Protein AF-A0A1R1SRK1-F1 (afdb_monomer_lite)

Organism: NCBI:txid1331668

Foldseek 3Di:
DVVVVVVVVVVVVVVVVVVVVVVVVVVVVVVLCVLPVPDDDDPLLVLCLVPRLLSSLVCLQVVCVVVVQWDCDPVQKIAGPNLDQPDQSSVQLSVLCHDVRMDGNPSSSVSRSVGPVSVVSQVVCVVSVNDDDPVVVD

Structure (mmCIF, N/CA/C/O backbone):
data_AF-A0A1R1SRK1-F1
#
_entry.id   AF-A0A1R1SRK1-F1
#
loop_
_atom_site.group_PDB
_atom_site.id
_atom_site.type_symbol
_atom_site.label_atom_id
_atom_site.label_alt_id
_atom_site.label_comp_id
_atom_site.label_asym_id
_atom_site.label_entity_id
_atom_site.label_seq_id
_atom_site.pdbx_PDB_ins_code
_atom_site.Cartn_x
_atom_site.Cartn_y
_atom_site.Cartn_z
_atom_site.occupancy
_atom_site.B_iso_or_equiv
_atom_site.auth_seq_id
_atom_site.auth_comp_id
_atom_site.auth_asym_id
_atom_site.auth_atom_id
_atom_site.pdbx_PDB_model_num
ATOM 1 N N . MET A 1 1 ? 32.623 23.683 -51.426 1.00 63.94 1 MET A N 1
ATOM 2 C CA . MET A 1 1 ? 32.489 22.233 -51.696 1.00 63.94 1 MET A CA 1
ATOM 3 C C . MET A 1 1 ? 32.749 21.390 -50.448 1.00 63.94 1 MET A C 1
ATOM 5 O O . MET A 1 1 ? 31.848 20.666 -50.063 1.00 63.94 1 MET A O 1
ATOM 9 N N . LEU A 1 2 ? 33.876 21.562 -49.739 1.00 74.06 2 LEU A N 1
ATOM 10 C CA . LEU A 1 2 ? 34.176 20.840 -48.482 1.00 74.06 2 LEU A CA 1
ATOM 11 C C . LEU A 1 2 ? 33.128 21.021 -47.360 1.00 74.06 2 LEU A C 1
ATOM 13 O O . LEU A 1 2 ? 32.828 20.075 -46.637 1.00 74.06 2 LEU A O 1
ATOM 17 N N . TRP A 1 3 ? 32.528 22.207 -47.242 1.00 77.56 3 TRP A N 1
ATOM 18 C CA . TRP A 1 3 ? 31.537 22.524 -46.202 1.00 77.56 3 TRP A CA 1
ATOM 19 C C . TRP A 1 3 ? 30.240 21.702 -46.306 1.00 77.56 3 TRP A C 1
ATOM 21 O O . TRP A 1 3 ? 29.701 21.264 -45.296 1.00 77.56 3 TRP A O 1
ATOM 31 N N . LEU A 1 4 ? 29.781 21.428 -47.532 1.00 82.19 4 LEU A N 1
ATOM 32 C CA . LEU A 1 4 ? 28.608 20.582 -47.791 1.00 82.19 4 LEU A CA 1
ATOM 33 C C . LEU A 1 4 ? 28.872 19.126 -47.388 1.00 82.19 4 LEU A C 1
ATOM 35 O O . LEU A 1 4 ? 28.007 18.488 -46.796 1.00 82.19 4 LEU A O 1
ATOM 39 N N . SER A 1 5 ? 30.082 18.619 -47.643 1.00 81.19 5 SER A N 1
ATOM 40 C CA . SER A 1 5 ? 30.502 17.287 -47.190 1.00 81.19 5 SER A CA 1
ATOM 41 C C . SER A 1 5 ? 30.598 17.188 -45.663 1.00 81.19 5 SER A C 1
ATOM 43 O O . SER A 1 5 ? 30.129 16.201 -45.104 1.00 81.19 5 SER A O 1
ATOM 45 N N . PHE A 1 6 ? 31.108 18.213 -44.967 1.00 81.19 6 PHE A N 1
ATOM 46 C CA . PHE A 1 6 ? 31.100 18.239 -43.496 1.00 81.19 6 PHE A CA 1
ATOM 47 C C . PHE A 1 6 ? 29.674 18.266 -42.923 1.00 81.19 6 PHE A C 1
ATOM 49 O O . PHE A 1 6 ? 29.382 17.525 -41.984 1.00 81.19 6 PHE A O 1
ATOM 56 N N . LEU A 1 7 ? 28.772 19.057 -43.517 1.00 86.06 7 LEU A N 1
ATOM 57 C CA . LEU A 1 7 ? 27.362 19.116 -43.118 1.00 86.06 7 LEU A CA 1
ATOM 58 C C . LEU A 1 7 ? 26.661 17.759 -43.300 1.00 86.06 7 LEU A C 1
ATOM 60 O O . LEU A 1 7 ? 25.961 17.300 -42.399 1.00 86.06 7 LEU A O 1
ATOM 64 N N . LEU A 1 8 ? 26.877 17.098 -44.442 1.00 87.94 8 LEU A N 1
ATOM 65 C CA . LEU A 1 8 ? 26.304 15.782 -44.737 1.00 87.94 8 LEU A CA 1
ATOM 66 C C . LEU A 1 8 ? 26.772 14.714 -43.745 1.00 87.94 8 LEU A C 1
ATOM 68 O O . LEU A 1 8 ? 25.950 13.945 -43.252 1.00 87.94 8 LEU A O 1
ATOM 72 N N . VAL A 1 9 ? 28.065 14.693 -43.408 1.00 88.75 9 VAL A N 1
ATOM 73 C CA . VAL A 1 9 ? 28.620 13.742 -42.432 1.00 88.75 9 VAL A CA 1
ATOM 74 C C . VAL A 1 9 ? 28.045 13.984 -41.036 1.00 88.75 9 VAL A C 1
ATOM 76 O O . VAL A 1 9 ? 27.632 13.031 -40.377 1.00 88.75 9 VAL A O 1
ATOM 79 N N . ALA A 1 10 ? 27.951 15.242 -40.597 1.00 87.38 10 ALA A N 1
ATOM 80 C CA . ALA A 1 10 ? 27.360 15.580 -39.302 1.00 87.38 10 ALA A CA 1
ATOM 81 C C . ALA A 1 10 ? 25.870 15.202 -39.231 1.00 87.38 10 ALA A C 1
ATOM 83 O O . ALA A 1 10 ? 25.419 14.635 -38.236 1.00 87.38 10 ALA A O 1
ATOM 84 N N . CYS A 1 11 ? 25.115 15.455 -40.303 1.00 87.50 11 CYS A N 1
ATOM 85 C CA . CYS A 1 11 ? 23.698 15.111 -40.382 1.00 87.50 11 CYS A CA 1
ATOM 86 C C . CYS A 1 11 ? 23.487 13.588 -40.366 1.00 87.50 11 CYS A C 1
ATOM 88 O O . CYS A 1 11 ? 22.677 13.083 -39.590 1.00 87.50 11 CYS A O 1
ATOM 90 N N . ALA A 1 12 ? 24.279 12.840 -41.140 1.00 89.69 12 ALA A N 1
ATOM 91 C CA . ALA A 1 12 ? 24.246 11.380 -41.137 1.00 89.69 12 ALA A CA 1
ATOM 92 C C . ALA A 1 12 ? 24.613 10.798 -39.763 1.00 89.69 12 ALA A C 1
ATOM 94 O O . ALA A 1 12 ? 23.948 9.877 -39.290 1.00 89.69 12 ALA A O 1
ATOM 95 N N . ALA A 1 13 ? 25.624 11.357 -39.089 1.00 90.06 13 ALA A N 1
ATOM 96 C CA . ALA A 1 13 ? 26.006 10.940 -37.743 1.00 90.06 13 ALA A CA 1
ATOM 97 C C . ALA A 1 13 ? 24.890 11.213 -36.721 1.00 90.06 13 ALA A C 1
ATOM 99 O O . ALA A 1 13 ? 24.585 10.344 -35.902 1.00 90.06 13 ALA A O 1
ATOM 100 N N . ALA A 1 14 ? 24.237 12.377 -36.791 1.00 90.56 14 ALA A N 1
ATOM 101 C CA . ALA A 1 14 ? 23.109 12.716 -35.927 1.00 90.56 14 ALA A CA 1
ATOM 102 C C . ALA A 1 14 ? 21.917 11.768 -36.142 1.00 90.56 14 ALA A C 1
ATOM 104 O O . ALA A 1 14 ? 21.388 11.218 -35.176 1.00 90.56 14 ALA A O 1
ATOM 105 N N . VAL A 1 15 ? 21.542 11.508 -37.400 1.00 92.12 15 VAL A N 1
ATOM 106 C CA . VAL A 1 15 ? 20.463 10.569 -37.748 1.00 92.12 15 VAL A CA 1
ATOM 107 C C . VAL A 1 15 ? 20.802 9.151 -37.292 1.00 92.12 15 VAL A C 1
ATOM 109 O O . VAL A 1 15 ? 19.965 8.499 -36.676 1.00 92.12 15 VAL A O 1
ATOM 112 N N . ALA A 1 16 ? 22.033 8.682 -37.515 1.00 91.12 16 ALA A N 1
ATOM 113 C CA . ALA A 1 16 ? 22.473 7.361 -37.071 1.00 91.12 16 ALA A CA 1
ATOM 114 C C . ALA A 1 16 ? 22.462 7.230 -35.540 1.00 91.12 16 ALA A C 1
ATOM 116 O O . ALA A 1 16 ? 22.090 6.183 -35.009 1.00 91.12 16 ALA A O 1
ATOM 117 N N . SER A 1 17 ? 22.838 8.292 -34.826 1.00 89.12 17 SER A N 1
ATOM 118 C CA . SER A 1 17 ? 22.828 8.325 -33.359 1.00 89.12 17 SER A CA 1
ATOM 119 C C . SER A 1 17 ? 21.399 8.299 -32.822 1.00 89.12 17 SER A C 1
ATOM 121 O O . SER A 1 17 ? 21.090 7.497 -31.944 1.00 89.12 17 SER A O 1
ATOM 123 N N . CYS A 1 18 ? 20.508 9.104 -33.407 1.00 90.94 18 CYS A N 1
ATOM 124 C CA . CYS A 1 18 ? 19.087 9.119 -33.072 1.00 90.94 18 CYS A CA 1
ATOM 125 C C . CYS A 1 18 ? 18.432 7.760 -33.360 1.00 90.94 18 CYS A C 1
ATOM 127 O O . CYS A 1 18 ? 17.777 7.194 -32.491 1.00 90.94 18 CYS A O 1
ATOM 129 N N . ALA A 1 19 ? 18.697 7.165 -34.527 1.00 90.56 19 ALA A N 1
ATOM 130 C CA . ALA A 1 19 ? 18.187 5.844 -34.883 1.00 90.56 19 ALA A CA 1
ATOM 131 C C . ALA A 1 19 ? 18.685 4.750 -33.926 1.00 90.56 19 ALA A C 1
ATOM 133 O O . ALA A 1 19 ? 17.903 3.892 -33.523 1.00 90.56 19 ALA A O 1
ATOM 134 N N . ARG A 1 20 ? 19.960 4.795 -33.514 1.00 91.12 20 ARG A N 1
ATOM 135 C CA . ARG A 1 20 ? 20.512 3.873 -32.508 1.00 91.12 20 ARG A CA 1
ATOM 136 C C . ARG A 1 20 ? 19.858 4.048 -31.142 1.00 91.12 20 ARG A C 1
ATOM 138 O O . ARG A 1 20 ? 19.523 3.047 -30.518 1.00 91.12 20 ARG A O 1
ATOM 145 N N . LEU A 1 21 ? 19.638 5.287 -30.707 1.00 89.94 21 LEU A N 1
ATOM 146 C CA . LEU A 1 21 ? 18.924 5.593 -29.464 1.00 89.94 21 LEU A CA 1
ATOM 147 C C . LEU A 1 21 ? 17.481 5.079 -29.512 1.00 89.94 21 LEU A C 1
ATOM 149 O O . LEU A 1 21 ? 17.049 4.393 -28.590 1.00 89.94 21 LEU A O 1
ATOM 153 N N . CYS A 1 22 ? 16.759 5.332 -30.605 1.00 88.75 22 CYS A N 1
ATOM 154 C CA . CYS A 1 22 ? 15.406 4.818 -30.804 1.00 88.75 22 CYS A CA 1
ATOM 155 C C . CYS A 1 22 ? 15.377 3.285 -30.820 1.00 88.75 22 CYS A C 1
ATOM 157 O O . CYS A 1 22 ? 14.520 2.686 -30.179 1.00 88.75 22 CYS A O 1
ATOM 159 N N . ALA A 1 23 ? 16.320 2.638 -31.507 1.00 86.31 23 ALA A N 1
ATOM 160 C CA . ALA A 1 23 ? 16.405 1.182 -31.551 1.00 86.31 23 ALA A CA 1
ATOM 161 C C . ALA A 1 23 ? 16.703 0.582 -30.169 1.00 86.31 23 ALA A C 1
ATOM 163 O O . ALA A 1 23 ? 16.062 -0.394 -29.785 1.00 86.31 23 ALA A O 1
ATOM 164 N N . ALA A 1 24 ? 17.614 1.189 -29.403 1.00 87.31 24 ALA A N 1
ATOM 165 C CA . ALA A 1 24 ? 17.926 0.768 -28.040 1.00 87.31 24 ALA A CA 1
ATOM 166 C C . ALA A 1 24 ? 16.722 0.941 -27.100 1.00 87.31 24 ALA A C 1
ATOM 168 O O . ALA A 1 24 ? 16.380 0.018 -26.365 1.00 87.31 24 ALA A O 1
ATOM 169 N N . ALA A 1 25 ? 16.025 2.080 -27.179 1.00 80.75 25 ALA A N 1
ATOM 170 C CA . ALA A 1 25 ? 14.808 2.329 -26.409 1.00 80.75 25 ALA A CA 1
ATOM 171 C C . ALA A 1 25 ? 13.696 1.322 -26.742 1.00 80.75 25 ALA A C 1
ATOM 173 O O . ALA A 1 25 ? 13.039 0.797 -25.847 1.00 80.75 25 ALA A O 1
ATOM 174 N N . VAL A 1 26 ? 13.505 1.006 -28.026 1.00 81.75 26 VAL A N 1
ATOM 175 C CA . VAL A 1 26 ? 12.495 0.035 -28.466 1.00 81.75 26 VAL A CA 1
ATOM 176 C C . VAL A 1 26 ? 12.872 -1.398 -28.072 1.00 81.75 26 VAL A C 1
ATOM 178 O O . VAL A 1 26 ? 11.989 -2.167 -27.698 1.00 81.75 26 VAL A O 1
ATOM 181 N N . ALA A 1 27 ? 14.151 -1.777 -28.137 1.00 78.88 27 ALA A N 1
ATOM 182 C CA . ALA A 1 27 ? 14.614 -3.091 -27.689 1.00 78.88 27 ALA A CA 1
ATOM 183 C C . ALA A 1 27 ? 14.389 -3.276 -26.180 1.00 78.88 27 ALA A C 1
ATOM 185 O O . ALA A 1 27 ? 13.759 -4.252 -25.780 1.00 78.88 27 ALA A O 1
ATOM 186 N N . ALA A 1 28 ? 14.777 -2.285 -25.371 1.00 73.50 28 ALA A N 1
ATOM 187 C CA . ALA A 1 28 ? 14.523 -2.282 -23.931 1.00 73.50 28 ALA A CA 1
ATOM 188 C C . ALA A 1 28 ? 13.019 -2.358 -23.609 1.00 73.50 28 ALA A C 1
ATOM 190 O O . ALA A 1 28 ? 12.599 -3.118 -22.739 1.00 73.50 28 ALA A O 1
ATOM 191 N N . ALA A 1 29 ? 12.182 -1.629 -24.357 1.00 67.38 29 ALA A N 1
ATOM 192 C CA . ALA A 1 29 ? 10.731 -1.687 -24.195 1.00 67.38 29 ALA A CA 1
ATOM 193 C C . ALA A 1 29 ? 10.140 -3.062 -24.559 1.00 67.38 29 ALA A C 1
ATOM 195 O O . ALA A 1 29 ? 9.162 -3.488 -23.947 1.00 67.38 29 ALA A O 1
ATOM 196 N N . ARG A 1 30 ? 10.713 -3.776 -25.539 1.00 67.06 30 ARG A N 1
ATOM 197 C CA . ARG A 1 30 ? 10.266 -5.128 -25.916 1.00 67.06 30 ARG A CA 1
ATOM 198 C C . ARG A 1 30 ? 10.662 -6.188 -24.897 1.00 67.06 30 ARG A C 1
ATOM 200 O O . ARG A 1 30 ? 9.848 -7.063 -24.616 1.00 67.06 30 ARG A O 1
ATOM 207 N N . GLU A 1 31 ? 11.861 -6.095 -24.331 1.00 63.78 31 GLU A N 1
ATOM 208 C CA . GLU A 1 31 ? 12.286 -6.973 -23.235 1.00 63.78 31 GLU A CA 1
ATOM 209 C C . GLU A 1 31 ? 11.409 -6.770 -21.992 1.00 63.78 31 GLU A C 1
ATOM 211 O O . GLU A 1 31 ? 10.951 -7.747 -21.402 1.00 63.78 31 GLU A O 1
ATOM 216 N N . ALA A 1 32 ? 11.066 -5.520 -21.665 1.00 59.91 32 ALA A N 1
ATOM 217 C CA . ALA A 1 32 ? 10.120 -5.208 -20.593 1.00 59.91 32 ALA A CA 1
ATOM 218 C C . ALA A 1 32 ? 8.688 -5.696 -20.904 1.00 59.91 32 ALA A C 1
ATOM 220 O O . ALA A 1 32 ? 8.017 -6.276 -20.052 1.00 59.91 32 ALA A O 1
ATOM 221 N N . GLY A 1 33 ? 8.215 -5.512 -22.142 1.00 53.56 33 GLY A N 1
ATOM 222 C CA . GLY A 1 33 ? 6.869 -5.914 -22.566 1.00 53.56 33 GLY A CA 1
ATOM 223 C C . GLY A 1 33 ? 6.645 -7.432 -22.623 1.00 53.56 33 GLY A C 1
ATOM 224 O O . GLY A 1 33 ? 5.511 -7.888 -22.462 1.00 53.56 33 GLY A O 1
ATOM 225 N N . GLY A 1 34 ? 7.707 -8.224 -22.806 1.00 52.75 34 GLY A N 1
ATOM 226 C CA . GLY A 1 34 ? 7.640 -9.687 -22.887 1.00 52.75 34 GLY A CA 1
ATOM 227 C C . GLY A 1 34 ? 7.253 -10.385 -21.578 1.00 52.75 34 GLY A C 1
ATOM 228 O O . GLY A 1 34 ? 6.714 -11.487 -21.618 1.00 52.75 34 GLY A O 1
ATOM 229 N N . ALA A 1 35 ? 7.459 -9.745 -20.424 1.00 53.78 35 ALA A N 1
ATOM 230 C CA . ALA A 1 35 ? 7.114 -10.317 -19.120 1.00 53.78 35 ALA A CA 1
ATOM 231 C C . ALA A 1 35 ? 5.643 -10.089 -18.704 1.00 53.78 35 ALA A C 1
ATOM 233 O O . ALA A 1 35 ? 5.163 -10.749 -17.782 1.00 53.78 35 ALA A O 1
ATOM 234 N N . GLY A 1 36 ? 4.921 -9.168 -19.361 1.00 53.50 36 GLY A N 1
ATOM 235 C CA . GLY A 1 36 ? 3.600 -8.696 -18.912 1.00 53.50 36 GLY A CA 1
ATOM 236 C C . GLY A 1 36 ? 2.461 -8.780 -19.932 1.00 53.50 36 GLY A C 1
ATOM 237 O O . GLY A 1 36 ? 1.298 -8.662 -19.544 1.00 53.50 36 GLY A O 1
ATOM 238 N N . ALA A 1 37 ? 2.744 -9.003 -21.219 1.00 53.06 37 ALA A N 1
ATOM 239 C CA . ALA A 1 37 ? 1.724 -9.075 -22.268 1.00 53.06 37 ALA A CA 1
ATOM 240 C C . ALA A 1 37 ? 0.904 -10.382 -22.184 1.00 53.06 37 ALA A C 1
ATOM 242 O O . ALA A 1 37 ? 1.121 -11.322 -22.942 1.00 53.06 37 ALA A O 1
ATOM 243 N N . GLY A 1 38 ? -0.028 -10.451 -21.229 1.00 57.94 38 GLY A N 1
ATOM 244 C CA . GLY A 1 38 ? -0.972 -11.565 -21.066 1.00 57.94 38 GLY A CA 1
ATOM 245 C C . GLY A 1 38 ? -1.333 -11.925 -19.623 1.00 57.94 38 GLY A C 1
ATOM 246 O O . GLY A 1 38 ? -2.204 -12.767 -19.420 1.00 57.94 38 GLY A O 1
ATOM 247 N N . ARG A 1 39 ? -0.699 -11.314 -18.613 1.00 71.31 39 ARG A N 1
ATOM 248 C CA . ARG A 1 39 ? -1.028 -11.575 -17.205 1.00 71.31 39 ARG A CA 1
ATOM 249 C C . ARG A 1 39 ? -2.047 -10.563 -16.691 1.00 71.31 39 ARG A C 1
ATOM 251 O O . ARG A 1 39 ? -1.807 -9.360 -16.742 1.00 71.31 39 ARG A O 1
ATOM 258 N N . GLU A 1 40 ? -3.167 -11.058 -16.169 1.00 83.19 40 GLU A N 1
ATOM 259 C CA . GLU A 1 40 ? -4.118 -10.220 -15.437 1.00 83.19 40 GLU A CA 1
ATOM 260 C C . GLU A 1 40 ? -3.435 -9.610 -14.206 1.00 83.19 40 GLU A C 1
ATOM 262 O O . GLU A 1 40 ? -2.786 -10.315 -13.427 1.00 83.19 40 GLU A O 1
ATOM 267 N N . LEU A 1 41 ? -3.572 -8.292 -14.045 1.00 88.69 41 LEU A N 1
ATOM 268 C CA . LEU A 1 41 ? -3.071 -7.581 -12.874 1.00 88.69 41 LEU A CA 1
ATOM 269 C C . LEU A 1 41 ? -3.894 -7.972 -11.649 1.00 88.69 41 LEU A C 1
ATOM 271 O O . LEU A 1 41 ? -5.126 -7.922 -11.667 1.00 88.69 41 LEU A O 1
ATOM 275 N N . SER A 1 42 ? -3.217 -8.281 -10.550 1.00 92.38 42 SER A N 1
ATOM 276 C CA . SER A 1 42 ? -3.879 -8.371 -9.253 1.00 92.38 42 SER A CA 1
ATOM 277 C C . SER A 1 42 ? -4.443 -7.008 -8.838 1.00 92.38 42 SER A C 1
ATOM 279 O O . SER A 1 42 ? -3.971 -5.948 -9.260 1.00 92.38 42 SER A O 1
ATOM 281 N N . LEU A 1 43 ? -5.437 -7.012 -7.944 1.00 95.38 43 LEU A N 1
ATOM 282 C CA . LEU A 1 43 ? -6.024 -5.769 -7.434 1.00 95.38 43 LEU A CA 1
ATOM 283 C C . LEU A 1 43 ? -4.987 -4.879 -6.732 1.00 95.38 43 LEU A C 1
ATOM 285 O O . LEU A 1 43 ? -5.065 -3.658 -6.847 1.00 95.38 43 LEU A O 1
ATOM 289 N N . TYR A 1 44 ? -4.004 -5.470 -6.045 1.00 96.00 44 TYR A N 1
ATOM 290 C CA . TYR A 1 44 ? -2.924 -4.722 -5.396 1.00 96.00 44 TYR A CA 1
ATOM 291 C C . TYR A 1 44 ? -1.972 -4.082 -6.412 1.00 96.00 44 TYR A C 1
ATOM 293 O O . TYR A 1 44 ? -1.611 -2.918 -6.244 1.00 96.00 44 TYR A O 1
ATOM 301 N N . GLU A 1 45 ? -1.627 -4.781 -7.497 1.00 96.12 45 GLU A N 1
ATOM 302 C CA . GLU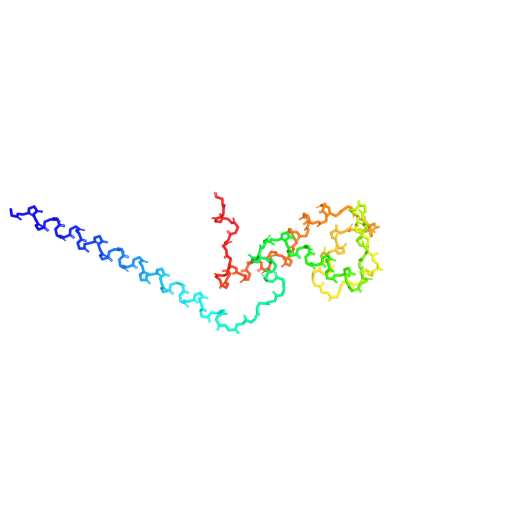 A 1 45 ? -0.840 -4.209 -8.599 1.00 96.12 45 GLU A CA 1
ATOM 303 C C . GLU A 1 45 ? -1.606 -3.077 -9.290 1.00 96.12 45 GLU A C 1
ATOM 305 O O . GLU A 1 45 ? -1.070 -1.985 -9.460 1.00 96.12 45 GLU A O 1
ATOM 310 N N . ALA A 1 46 ? -2.888 -3.280 -9.607 1.00 96.38 46 ALA A N 1
ATOM 311 C CA . ALA A 1 46 ? -3.735 -2.244 -10.194 1.00 96.38 46 ALA A CA 1
ATOM 312 C C . ALA A 1 46 ? -3.898 -1.025 -9.264 1.00 96.38 46 ALA A C 1
ATOM 314 O O . ALA A 1 46 ? -3.870 0.127 -9.711 1.00 96.38 46 ALA A O 1
ATOM 315 N N . ALA A 1 47 ? -4.030 -1.243 -7.953 1.00 97.06 47 ALA A N 1
ATOM 316 C CA . ALA A 1 47 ? -4.051 -0.165 -6.971 1.00 97.06 47 ALA A CA 1
ATOM 317 C C . ALA A 1 47 ? -2.728 0.612 -6.975 1.00 97.06 47 ALA A C 1
ATOM 319 O O . ALA A 1 47 ? -2.749 1.842 -7.047 1.00 97.06 47 ALA A O 1
ATOM 320 N N . PHE A 1 48 ? -1.589 -0.085 -6.974 1.00 96.75 48 PHE A N 1
ATOM 321 C CA . PHE A 1 48 ? -0.279 0.556 -7.026 1.00 96.75 48 PHE A CA 1
ATOM 322 C C . PHE A 1 48 ? -0.087 1.361 -8.315 1.00 96.75 48 PHE A C 1
ATOM 324 O O . PHE A 1 48 ? 0.329 2.513 -8.263 1.00 96.75 48 PHE A O 1
ATOM 331 N N . LEU A 1 49 ? -0.432 0.799 -9.471 1.00 95.69 49 LEU A N 1
ATOM 332 C CA . LEU A 1 49 ? -0.270 1.481 -10.756 1.00 95.69 49 LEU A CA 1
ATOM 333 C C . LEU A 1 49 ? -1.216 2.684 -10.901 1.00 95.69 49 LEU A C 1
ATOM 335 O O . LEU A 1 49 ? -0.845 3.688 -11.501 1.00 95.69 49 LEU A O 1
ATOM 339 N N . SER A 1 50 ? -2.415 2.623 -10.313 1.00 95.69 50 SER A N 1
ATOM 340 C CA . SER A 1 50 ? -3.393 3.721 -10.375 1.00 95.69 50 SER A CA 1
ATOM 341 C C . SER A 1 50 ? -3.168 4.844 -9.359 1.00 95.69 50 SER A C 1
ATOM 343 O O . SER A 1 50 ? -3.657 5.953 -9.566 1.00 95.69 50 SER A O 1
ATOM 345 N N . GLY A 1 51 ? -2.485 4.586 -8.240 1.00 93.69 51 GLY A N 1
ATOM 346 C CA . GLY A 1 51 ? -2.382 5.577 -7.159 1.00 93.69 51 GLY A CA 1
ATOM 347 C C . GLY A 1 51 ? -1.199 5.413 -6.210 1.00 93.69 51 GLY A C 1
ATOM 348 O O . GLY A 1 51 ? -1.160 6.052 -5.156 1.00 93.69 51 GLY A O 1
ATOM 349 N N . GLY A 1 52 ? -0.236 4.569 -6.565 1.00 95.06 52 GLY A N 1
ATOM 350 C CA . GLY A 1 52 ? 0.983 4.333 -5.810 1.00 95.06 52 GLY A CA 1
ATOM 351 C C . GLY A 1 52 ? 0.761 3.606 -4.477 1.00 95.06 52 GLY A C 1
ATOM 352 O O . GLY A 1 52 ? -0.298 3.018 -4.236 1.00 95.06 52 GLY A O 1
ATOM 353 N N . PRO A 1 53 ? 1.752 3.666 -3.569 1.00 95.56 53 PRO A N 1
ATOM 354 C CA . PRO A 1 53 ? 1.766 2.876 -2.337 1.00 95.56 53 PRO A CA 1
ATOM 355 C C . PRO A 1 53 ? 0.587 3.181 -1.401 1.00 95.56 53 PRO A C 1
ATOM 357 O O . PRO A 1 53 ? 0.032 2.277 -0.779 1.00 95.56 53 PRO A O 1
ATOM 360 N N . ARG A 1 54 ? 0.117 4.437 -1.354 1.00 95.75 54 ARG A N 1
ATOM 361 C CA . ARG A 1 54 ? -1.042 4.806 -0.520 1.00 95.75 54 ARG A CA 1
ATOM 362 C C . ARG A 1 54 ? -2.333 4.112 -0.963 1.00 95.75 54 ARG A C 1
ATOM 364 O O . ARG A 1 54 ? -3.123 3.709 -0.114 1.00 95.75 54 ARG A O 1
ATOM 371 N N . ARG A 1 55 ? -2.539 3.937 -2.275 1.00 96.94 55 ARG A N 1
ATOM 372 C CA . ARG A 1 55 ? -3.738 3.278 -2.824 1.00 96.94 55 ARG A CA 1
ATOM 373 C C . ARG A 1 55 ? -3.773 1.787 -2.478 1.00 96.94 55 ARG A C 1
ATOM 375 O O . ARG A 1 55 ? -4.850 1.240 -2.267 1.00 96.94 55 ARG A O 1
ATOM 382 N N . VAL A 1 56 ? -2.606 1.148 -2.386 1.00 97.50 56 VAL A N 1
ATOM 383 C CA . VAL A 1 56 ? -2.466 -0.252 -1.951 1.00 97.50 56 VAL A CA 1
ATOM 384 C C . VAL A 1 56 ? -2.911 -0.408 -0.495 1.00 97.50 56 VAL A C 1
ATOM 386 O O . VAL A 1 56 ? -3.708 -1.294 -0.192 1.00 97.50 56 VAL A O 1
ATOM 389 N N . GLY A 1 57 ? -2.478 0.501 0.388 1.00 96.56 57 GLY A N 1
ATOM 390 C CA . GLY A 1 57 ? -2.934 0.539 1.782 1.00 96.56 57 GLY A CA 1
ATOM 391 C C . GLY A 1 57 ? -4.448 0.745 1.907 1.00 96.56 57 GLY A C 1
ATOM 392 O O . GLY A 1 57 ? -5.107 0.041 2.671 1.00 96.56 57 GLY A O 1
ATOM 393 N N . ASP A 1 58 ? -5.022 1.647 1.105 1.00 97.00 58 ASP A N 1
ATOM 394 C CA . ASP A 1 58 ? -6.474 1.874 1.062 1.00 97.00 58 ASP A CA 1
ATOM 395 C C . ASP A 1 58 ? -7.237 0.622 0.619 1.00 97.00 58 ASP A C 1
ATOM 397 O O . ASP A 1 58 ? -8.251 0.262 1.221 1.00 97.00 58 ASP A O 1
ATOM 401 N N . LEU A 1 59 ? -6.736 -0.073 -0.406 1.00 98.06 59 LEU A N 1
ATOM 402 C CA . LEU A 1 59 ? -7.315 -1.331 -0.861 1.00 98.06 59 LEU A CA 1
ATOM 403 C C . LEU A 1 59 ? -7.265 -2.399 0.240 1.00 98.06 59 LEU A C 1
ATOM 405 O O . LEU A 1 59 ? -8.262 -3.093 0.434 1.00 98.06 59 LEU A O 1
ATOM 409 N N . ALA A 1 60 ? -6.156 -2.519 0.975 1.00 97.38 60 ALA A N 1
ATOM 410 C CA . ALA A 1 60 ? -6.036 -3.471 2.079 1.00 97.38 60 ALA A CA 1
ATOM 411 C C . ALA A 1 60 ? -7.061 -3.182 3.191 1.00 97.38 60 ALA A C 1
ATOM 413 O O . ALA A 1 60 ? -7.801 -4.079 3.599 1.00 97.38 60 ALA A O 1
ATOM 414 N N . LEU A 1 61 ? -7.181 -1.915 3.609 1.00 97.75 61 LEU A N 1
ATOM 415 C CA . LEU A 1 61 ? -8.158 -1.481 4.614 1.00 97.75 61 LEU A CA 1
ATOM 416 C C . LEU A 1 61 ? -9.598 -1.778 4.179 1.00 97.75 61 LEU A C 1
ATOM 418 O O . LEU A 1 61 ? -10.372 -2.359 4.941 1.00 97.75 61 LEU A O 1
ATOM 422 N N . VAL A 1 62 ? -9.962 -1.416 2.945 1.00 97.88 62 VAL A N 1
ATOM 423 C CA . VAL A 1 62 ? -11.312 -1.649 2.407 1.00 97.88 62 VAL A CA 1
ATOM 424 C C . VAL A 1 62 ? -11.592 -3.142 2.249 1.00 97.88 62 VAL A C 1
ATOM 426 O O . VAL A 1 62 ? -12.694 -3.591 2.561 1.00 97.88 62 VAL A O 1
ATOM 429 N N . THR A 1 63 ? -10.614 -3.928 1.802 1.00 97.50 63 THR A N 1
ATOM 430 C CA . THR A 1 63 ? -10.764 -5.379 1.631 1.00 97.50 63 THR A CA 1
ATOM 431 C C . THR A 1 63 ? -11.033 -6.059 2.971 1.00 97.50 63 THR A C 1
ATOM 433 O O . THR A 1 63 ? -12.031 -6.771 3.097 1.00 97.50 63 THR A O 1
ATOM 436 N N . MET A 1 64 ? -10.237 -5.767 4.003 1.00 97.88 64 MET A N 1
ATOM 437 C CA . MET A 1 64 ? -10.470 -6.311 5.345 1.00 97.88 64 MET A CA 1
ATOM 438 C C . MET A 1 64 ? -11.787 -5.820 5.961 1.00 97.88 64 MET A C 1
ATOM 440 O O . MET A 1 64 ? -12.494 -6.595 6.609 1.00 97.88 64 MET A O 1
ATOM 444 N N . ALA A 1 65 ? -12.164 -4.556 5.742 1.00 97.88 65 ALA A N 1
ATOM 445 C CA . ALA A 1 65 ? -13.444 -4.026 6.213 1.00 97.88 65 ALA A CA 1
ATOM 446 C C . ALA A 1 65 ? -14.636 -4.741 5.555 1.00 97.88 65 ALA A C 1
ATOM 448 O O . ALA A 1 65 ? -15.586 -5.128 6.236 1.00 97.88 65 ALA A O 1
ATOM 449 N N . ARG A 1 66 ? -14.568 -5.007 4.242 1.00 97.62 66 ARG A N 1
ATOM 450 C CA . ARG A 1 66 ? -15.590 -5.782 3.516 1.00 97.62 66 ARG A CA 1
ATOM 451 C C . ARG A 1 66 ? -15.699 -7.222 4.008 1.00 97.62 66 ARG A C 1
ATOM 453 O O . ARG A 1 66 ? -16.792 -7.780 4.008 1.00 97.62 66 ARG A O 1
ATOM 460 N N . GLN A 1 67 ? -14.592 -7.801 4.460 1.00 97.12 67 GLN A N 1
ATOM 461 C CA . GLN A 1 67 ? -14.560 -9.120 5.091 1.00 97.12 67 GLN A CA 1
ATOM 462 C C . GLN A 1 67 ? -14.999 -9.099 6.568 1.00 97.12 67 GLN A C 1
ATOM 464 O O . GLN A 1 67 ? -14.958 -10.136 7.222 1.00 97.12 67 GLN A O 1
ATOM 469 N N . ARG A 1 68 ? -15.443 -7.945 7.094 1.00 97.25 68 ARG A N 1
ATOM 470 C CA . ARG A 1 68 ? -15.862 -7.731 8.495 1.00 97.25 68 ARG A CA 1
ATOM 471 C C . ARG A 1 68 ? -14.751 -7.950 9.523 1.00 97.25 68 ARG A C 1
ATOM 473 O O . ARG A 1 68 ? -15.020 -8.284 10.671 1.00 97.25 68 ARG A O 1
ATOM 480 N N . ARG A 1 69 ? -13.503 -7.738 9.111 1.00 97.62 69 ARG A N 1
ATOM 481 C CA . ARG A 1 69 ? -12.311 -7.932 9.950 1.00 97.62 69 ARG A CA 1
ATOM 482 C C . ARG A 1 69 ? -11.754 -6.630 10.504 1.00 97.62 69 ARG A C 1
ATOM 484 O O . ARG A 1 69 ? -11.038 -6.632 11.500 1.00 97.62 69 ARG A O 1
ATOM 491 N N . LEU A 1 70 ? -12.143 -5.519 9.887 1.00 97.88 70 LEU A N 1
ATOM 492 C CA . LEU A 1 70 ? -11.959 -4.172 10.402 1.00 97.88 70 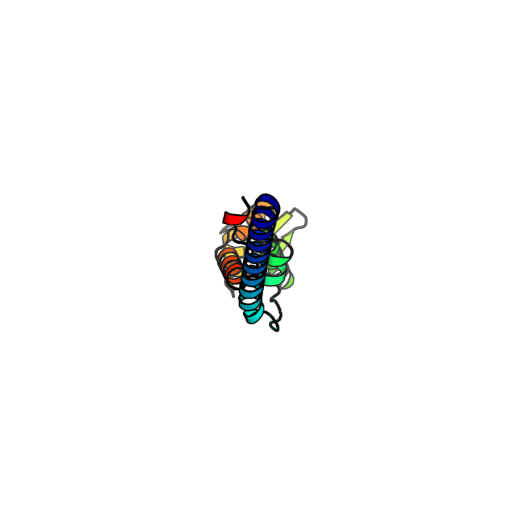LEU A CA 1
ATOM 493 C C . LEU A 1 70 ? -13.303 -3.456 10.458 1.00 97.88 70 LEU A C 1
ATOM 495 O O . LEU A 1 70 ? -14.168 -3.658 9.603 1.00 97.88 70 LEU A O 1
ATOM 499 N N . LEU A 1 71 ? -13.429 -2.551 11.418 1.00 97.94 71 LEU A N 1
ATOM 500 C CA . LEU A 1 71 ? -14.460 -1.530 11.438 1.00 97.94 71 LEU A CA 1
ATOM 501 C C . LEU A 1 71 ? -13.826 -0.202 11.026 1.00 97.94 71 LEU A C 1
ATOM 503 O O . LEU A 1 71 ? -12.938 0.304 11.710 1.00 97.94 71 LEU A O 1
ATOM 507 N N . LEU A 1 72 ? -14.297 0.366 9.917 1.00 97.56 72 LEU A N 1
ATOM 508 C CA . LEU A 1 72 ? -13.970 1.733 9.515 1.00 97.56 72 LEU A CA 1
ATOM 509 C C . LEU A 1 72 ? -15.071 2.652 10.041 1.00 97.56 72 LEU A C 1
ATOM 511 O O . LEU A 1 72 ? -16.186 2.668 9.521 1.00 97.56 72 LEU A O 1
ATOM 515 N N . ALA A 1 73 ? -14.772 3.381 11.109 1.00 96.75 73 ALA A N 1
ATOM 516 C CA . ALA A 1 73 ? -15.711 4.305 11.715 1.00 96.75 73 ALA A CA 1
ATOM 517 C C . ALA A 1 73 ? -15.847 5.575 10.863 1.00 96.75 73 ALA A C 1
ATOM 519 O O . ALA A 1 73 ? -14.863 6.117 10.356 1.00 96.75 73 ALA A O 1
ATOM 520 N N . HIS A 1 74 ? -17.066 6.111 10.787 1.00 95.19 74 HIS A N 1
ATOM 521 C CA . HIS A 1 74 ? -17.362 7.390 10.127 1.00 95.19 74 HIS A CA 1
ATOM 522 C C . HIS A 1 74 ? -16.596 8.582 10.735 1.00 95.19 74 HIS A C 1
ATOM 524 O O . HIS A 1 74 ? -16.466 9.624 10.103 1.00 95.19 74 HIS A O 1
ATOM 530 N N . THR A 1 75 ? -16.055 8.420 11.946 1.00 95.88 75 THR A N 1
ATOM 531 C CA . THR A 1 75 ? -15.195 9.388 12.639 1.00 95.88 75 THR A CA 1
ATOM 532 C C . THR A 1 75 ? -13.741 9.382 12.152 1.00 95.88 75 THR A C 1
ATOM 534 O O . THR A 1 75 ? -12.915 10.115 12.692 1.00 95.88 75 THR A O 1
ATOM 537 N N . GLY A 1 76 ? -13.391 8.554 11.161 1.00 96.50 76 GLY A N 1
ATOM 538 C CA . GLY A 1 76 ? -12.027 8.456 10.633 1.00 96.50 76 GLY A CA 1
ATOM 539 C C . GLY A 1 76 ? -11.102 7.561 11.460 1.00 96.50 76 GLY A C 1
ATOM 540 O O . GLY A 1 76 ? -9.881 7.705 11.387 1.00 96.50 76 GLY A O 1
ATOM 541 N N . TRP A 1 77 ? -11.671 6.639 12.236 1.00 98.25 77 TRP A N 1
ATOM 542 C CA . TRP A 1 77 ? -10.940 5.625 12.994 1.00 98.25 77 TRP A CA 1
ATOM 543 C C . TRP A 1 77 ? -11.061 4.255 12.337 1.00 98.25 77 TRP A C 1
ATOM 545 O O . TRP A 1 77 ? -12.072 3.938 11.712 1.00 98.25 77 TRP A O 1
ATOM 555 N N . VAL A 1 78 ? -10.034 3.435 12.514 1.00 98.44 78 VAL A N 1
ATOM 556 C CA . VAL A 1 78 ? -10.060 2.013 12.184 1.00 98.44 78 VAL A CA 1
ATOM 557 C C . VAL A 1 78 ? -9.900 1.201 13.463 1.00 98.44 78 VAL A C 1
ATOM 559 O O . VAL A 1 78 ? -9.050 1.521 14.295 1.00 98.44 78 VAL A O 1
ATOM 562 N N . THR A 1 79 ? -10.709 0.153 13.599 1.00 98.44 79 THR A N 1
ATOM 563 C CA . THR A 1 79 ? -10.655 -0.804 14.707 1.00 98.44 79 THR A CA 1
ATOM 564 C C . THR A 1 79 ? -10.520 -2.219 14.157 1.00 98.44 79 THR A C 1
ATOM 566 O O . THR A 1 79 ? -11.241 -2.599 13.233 1.00 98.44 79 THR A O 1
ATOM 569 N N . VAL A 1 80 ? -9.607 -3.002 14.722 1.00 98.31 80 VAL A N 1
ATOM 570 C CA . VAL A 1 80 ? -9.440 -4.426 14.428 1.00 98.31 80 VAL A CA 1
ATOM 571 C C . VAL A 1 80 ? -10.573 -5.202 15.088 1.00 98.31 80 VAL A C 1
ATOM 573 O O . VAL A 1 80 ? -10.757 -5.124 16.299 1.00 98.31 80 VAL A O 1
ATOM 576 N N . VAL A 1 81 ? -11.339 -5.935 14.280 1.00 98.00 81 VAL A N 1
ATOM 577 C CA . VAL A 1 81 ? -12.416 -6.825 14.744 1.00 98.00 81 VAL A CA 1
ATOM 578 C C . VAL A 1 81 ? -11.900 -8.258 14.862 1.00 98.00 81 VAL A C 1
ATOM 580 O O . VAL A 1 81 ? -12.214 -8.946 15.826 1.00 98.00 81 VAL A O 1
ATOM 583 N N . ASP A 1 82 ? -11.082 -8.689 13.900 1.00 97.00 82 ASP A N 1
ATOM 584 C CA . ASP A 1 82 ? -10.451 -10.010 13.865 1.00 97.00 82 ASP A CA 1
ATOM 585 C C . ASP A 1 82 ? -8.921 -9.844 13.734 1.00 97.00 82 ASP A C 1
ATOM 587 O O . ASP A 1 82 ? -8.456 -9.445 12.659 1.00 97.00 82 ASP A O 1
ATOM 591 N N . PRO A 1 83 ? -8.138 -10.122 14.797 1.00 94.81 83 PRO A N 1
ATOM 592 C CA . PRO A 1 83 ? -6.697 -9.874 14.833 1.00 94.81 83 PRO A CA 1
ATOM 593 C C . PRO A 1 83 ? -5.842 -10.928 14.108 1.00 94.81 83 PRO A C 1
ATOM 595 O O . PRO A 1 83 ? -4.622 -10.783 14.083 1.00 94.81 83 PRO A O 1
ATOM 598 N N . GLU A 1 84 ? -6.428 -11.976 13.520 1.00 95.56 84 GLU A N 1
ATOM 599 C CA . GLU A 1 84 ? -5.663 -13.072 12.910 1.00 95.56 84 GLU A CA 1
ATOM 600 C C . GLU A 1 84 ? -5.208 -12.749 11.474 1.00 95.56 84 GLU A C 1
ATOM 602 O O . GLU A 1 84 ? -5.939 -12.974 10.513 1.00 95.56 84 GLU A O 1
ATOM 607 N N . GLY A 1 85 ? -4.014 -12.192 11.271 1.00 93.69 85 GLY A N 1
ATOM 608 C CA . GLY A 1 85 ? -3.545 -11.817 9.927 1.00 93.69 85 GLY A CA 1
ATOM 609 C C . GLY A 1 85 ? -3.253 -13.021 9.014 1.00 93.69 85 GLY A C 1
ATOM 610 O O . GLY A 1 85 ? -2.223 -13.674 9.168 1.00 93.69 85 GLY A O 1
ATOM 611 N N . ARG A 1 86 ? -4.113 -13.272 8.017 1.00 94.50 86 ARG A N 1
ATOM 612 C CA . ARG A 1 86 ? -4.077 -14.452 7.127 1.00 94.50 86 ARG A CA 1
ATOM 613 C C . ARG A 1 86 ? -3.047 -14.324 6.015 1.00 94.50 86 ARG A C 1
ATOM 615 O O . ARG A 1 86 ? -2.530 -15.326 5.530 1.00 94.50 86 ARG A O 1
ATOM 622 N N . ASP A 1 87 ? -2.744 -13.097 5.613 1.00 95.00 87 ASP A N 1
ATOM 623 C CA . ASP A 1 87 ? -1.713 -12.792 4.630 1.00 95.00 87 ASP A CA 1
ATOM 624 C C . ASP A 1 87 ? -0.786 -11.661 5.109 1.00 95.00 87 ASP A C 1
ATOM 626 O O . ASP A 1 87 ? -0.886 -11.149 6.227 1.00 95.00 87 ASP A O 1
ATOM 630 N N . GLU A 1 88 ? 0.206 -11.325 4.289 1.00 96.31 88 GLU A N 1
ATOM 631 C CA . GLU A 1 88 ? 1.184 -10.275 4.585 1.00 96.31 88 GLU A CA 1
ATOM 632 C C . GLU A 1 88 ? 0.587 -8.860 4.623 1.00 96.31 88 GLU A C 1
ATOM 634 O O . GLU A 1 88 ? 1.054 -8.018 5.398 1.00 96.31 88 GLU A O 1
ATOM 639 N N . TRP A 1 89 ? -0.468 -8.604 3.847 1.00 96.56 89 TRP A N 1
ATOM 640 C CA . TRP A 1 89 ? -1.161 -7.319 3.805 1.00 96.56 89 TRP A CA 1
ATOM 641 C C . TRP A 1 89 ? -1.941 -7.102 5.090 1.00 96.56 89 TRP A C 1
ATOM 643 O O . TRP A 1 89 ? -1.791 -6.073 5.744 1.00 96.56 89 TRP A O 1
ATOM 653 N N . GLU A 1 90 ? -2.725 -8.094 5.493 1.00 97.25 90 GLU A N 1
ATOM 654 C CA . GLU A 1 90 ? -3.529 -8.044 6.706 1.00 97.25 90 GLU A CA 1
ATOM 655 C C . GLU A 1 90 ? -2.659 -7.944 7.956 1.00 97.25 90 GLU A C 1
ATOM 657 O O . GLU A 1 90 ? -2.934 -7.119 8.828 1.00 97.25 90 GLU A O 1
ATOM 662 N N . ARG A 1 91 ? -1.563 -8.715 8.024 1.00 97.69 91 ARG A N 1
ATOM 663 C CA . ARG A 1 91 ? -0.582 -8.594 9.115 1.00 97.69 91 ARG A CA 1
ATOM 664 C C . ARG A 1 91 ? 0.009 -7.189 9.180 1.00 97.69 91 ARG A C 1
ATOM 666 O O . ARG A 1 91 ? 0.143 -6.643 10.272 1.00 97.69 91 ARG A O 1
ATOM 673 N N . SER A 1 92 ? 0.301 -6.581 8.030 1.00 97.88 92 SER A N 1
ATOM 674 C CA . SER A 1 92 ? 0.791 -5.199 7.966 1.00 97.88 92 SER A CA 1
ATOM 675 C C . SER A 1 92 ? -0.264 -4.190 8.428 1.00 97.88 92 SER A C 1
ATOM 677 O O . SER A 1 92 ? 0.071 -3.244 9.134 1.00 97.88 92 SER A O 1
ATOM 679 N N . VAL A 1 93 ? -1.544 -4.398 8.098 1.00 98.12 93 VAL A N 1
ATOM 680 C CA . VAL A 1 93 ? -2.657 -3.556 8.572 1.00 98.12 93 VAL A CA 1
ATOM 681 C C . VAL A 1 93 ? -2.829 -3.656 10.083 1.00 98.12 93 VAL A C 1
ATOM 683 O O . VAL A 1 93 ? -2.880 -2.628 10.756 1.00 98.12 93 VAL A O 1
ATOM 686 N N . ILE A 1 94 ? -2.862 -4.870 10.632 1.00 98.25 94 ILE A N 1
ATOM 687 C CA . ILE A 1 94 ? -2.977 -5.094 12.078 1.00 98.25 94 ILE A CA 1
ATOM 688 C C . ILE A 1 94 ? -1.780 -4.467 12.807 1.00 98.25 94 ILE A C 1
ATOM 690 O O . ILE A 1 94 ? -1.967 -3.747 13.789 1.00 98.25 94 ILE A O 1
ATOM 694 N N . ALA A 1 95 ? -0.563 -4.653 12.286 1.00 97.69 95 ALA A N 1
ATOM 695 C CA . ALA A 1 95 ? 0.643 -4.039 12.835 1.00 97.69 95 ALA A CA 1
ATOM 696 C C . ALA A 1 95 ? 0.598 -2.500 12.782 1.00 97.69 95 ALA A C 1
ATOM 698 O O . ALA A 1 95 ? 0.949 -1.848 13.764 1.00 97.69 95 ALA A O 1
ATOM 699 N N . ALA A 1 96 ? 0.123 -1.914 11.677 1.00 97.81 96 ALA A N 1
ATOM 700 C CA . ALA A 1 96 ? 0.002 -0.464 11.512 1.00 97.81 96 ALA A CA 1
ATOM 701 C C . ALA A 1 96 ? -1.054 0.163 12.440 1.00 97.81 96 ALA A C 1
ATOM 703 O O . ALA A 1 96 ? -0.896 1.305 12.874 1.00 97.81 96 ALA A O 1
ATOM 704 N N . ILE A 1 97 ? -2.128 -0.565 12.764 1.00 98.06 97 ILE A N 1
ATOM 705 C CA . ILE A 1 97 ? -3.129 -0.132 13.754 1.00 98.06 97 ILE A CA 1
ATOM 706 C C . ILE A 1 97 ? -2.554 -0.221 15.175 1.00 98.06 97 ILE A C 1
ATOM 708 O O . ILE A 1 97 ? -2.831 0.638 16.018 1.00 98.06 97 ILE A O 1
ATOM 712 N N . GLY A 1 98 ? -1.712 -1.223 15.422 1.00 96.56 98 GLY A N 1
ATOM 713 C CA . GLY A 1 98 ? -0.971 -1.389 16.663 1.00 96.56 98 GLY A CA 1
ATOM 714 C C . GLY A 1 98 ? -1.757 -2.103 17.771 1.00 96.56 98 GLY A C 1
ATOM 715 O O . GLY A 1 98 ? -2.929 -2.454 17.616 1.00 96.56 98 GLY A O 1
ATOM 716 N N . PRO A 1 99 ? -1.123 -2.307 18.939 1.00 94.81 99 PRO A N 1
ATOM 717 C CA . PRO A 1 99 ? -1.608 -3.218 19.982 1.00 94.81 99 PRO A CA 1
ATOM 718 C C . PRO A 1 99 ? -2.893 -2.751 20.671 1.00 94.81 99 PRO A C 1
ATOM 720 O O . PRO A 1 99 ? -3.584 -3.548 21.293 1.00 94.81 99 PRO A O 1
ATOM 723 N N . ARG A 1 100 ? -3.242 -1.463 20.551 1.00 95.50 100 ARG A N 1
ATOM 724 C CA . ARG A 1 100 ? -4.510 -0.930 21.070 1.00 95.50 100 ARG A CA 1
ATOM 725 C C . ARG A 1 100 ? -5.723 -1.397 20.262 1.00 95.50 100 ARG A C 1
ATOM 727 O O . ARG A 1 100 ? -6.843 -1.105 20.663 1.00 95.50 100 ARG A O 1
ATOM 734 N N . GLY A 1 101 ? -5.517 -2.033 19.106 1.00 96.31 101 GLY A N 1
ATOM 735 C CA . GLY A 1 101 ? -6.590 -2.511 18.236 1.00 96.31 101 GLY A CA 1
ATOM 736 C C . GLY A 1 101 ? -7.401 -1.398 17.569 1.00 96.31 101 GLY A C 1
ATOM 737 O O . GLY A 1 101 ? -8.302 -1.701 16.799 1.00 96.31 101 GLY A O 1
ATOM 738 N N . GLN A 1 102 ? -7.092 -0.122 17.818 1.00 97.69 102 GLN A N 1
ATOM 739 C CA . GLN A 1 102 ? -7.738 1.020 17.177 1.00 97.69 102 GLN A CA 1
ATOM 740 C C . GLN A 1 102 ? -6.778 2.195 16.982 1.00 97.69 102 GLN A C 1
ATOM 742 O O . GLN A 1 102 ? -5.960 2.509 17.854 1.00 97.69 102 GLN A O 1
ATOM 747 N N . SER A 1 103 ? -6.920 2.890 15.856 1.00 98.25 103 SER A N 1
ATOM 748 C CA . SER A 1 103 ? -6.076 4.031 15.495 1.00 98.25 103 SER A CA 1
ATOM 749 C C . SER A 1 103 ? -6.791 4.956 14.501 1.00 98.25 103 SER A C 1
ATOM 751 O O . SER A 1 103 ? -7.656 4.488 13.754 1.00 98.25 103 SER A O 1
ATOM 753 N N . PRO A 1 104 ? -6.470 6.262 14.450 1.00 98.12 104 PRO A N 1
ATOM 754 C CA . PRO A 1 104 ? -6.916 7.122 13.360 1.00 98.12 104 PRO A CA 1
ATOM 755 C C . PRO A 1 104 ? -6.419 6.593 12.006 1.00 98.12 104 PRO A C 1
ATOM 757 O O . PRO A 1 104 ? -5.288 6.130 11.881 1.00 98.12 104 PRO A O 1
ATOM 760 N N . VAL A 1 105 ? -7.240 6.699 10.963 1.00 97.62 105 VAL A N 1
ATOM 761 C CA . VAL A 1 105 ? -6.903 6.206 9.616 1.00 97.62 105 VAL A CA 1
ATOM 762 C C . VAL A 1 105 ? -5.674 6.901 8.996 1.00 97.62 105 VAL A C 1
ATOM 764 O O . VAL A 1 105 ? -4.862 6.200 8.395 1.00 97.62 105 VAL A O 1
ATOM 767 N N . PRO A 1 106 ? -5.462 8.232 9.112 1.00 97.06 106 PRO A N 1
ATOM 768 C CA . PRO A 1 106 ? -4.326 8.895 8.463 1.00 97.06 106 PRO A CA 1
ATOM 769 C C . PRO A 1 106 ? -2.929 8.327 8.799 1.00 97.06 106 PRO A C 1
ATOM 771 O O . PRO A 1 106 ? -2.200 8.019 7.853 1.00 97.06 106 PRO A O 1
ATOM 774 N N . PRO A 1 107 ? -2.533 8.131 10.076 1.00 97.06 107 PRO A N 1
ATOM 775 C CA . PRO A 1 107 ? -1.240 7.524 10.400 1.00 97.06 107 PRO A CA 1
ATOM 776 C C . PRO A 1 107 ? -1.150 6.058 9.961 1.00 97.06 107 PRO A C 1
ATOM 778 O O . PRO A 1 107 ? -0.096 5.636 9.496 1.00 97.06 107 PRO A O 1
ATOM 781 N N . VAL A 1 108 ? -2.253 5.302 10.021 1.00 97.62 108 VAL A N 1
ATOM 782 C CA . VAL A 1 108 ? -2.296 3.914 9.527 1.00 97.62 108 VAL A CA 1
ATOM 783 C C . VAL A 1 108 ? -2.023 3.866 8.022 1.00 97.62 108 VAL A C 1
ATOM 785 O O . VAL A 1 108 ? -1.219 3.059 7.570 1.00 97.62 108 VAL A O 1
ATOM 788 N N . ARG A 1 109 ? -2.628 4.764 7.234 1.00 96.06 109 ARG A N 1
ATOM 789 C CA . ARG A 1 109 ? -2.379 4.859 5.784 1.00 96.06 109 ARG A C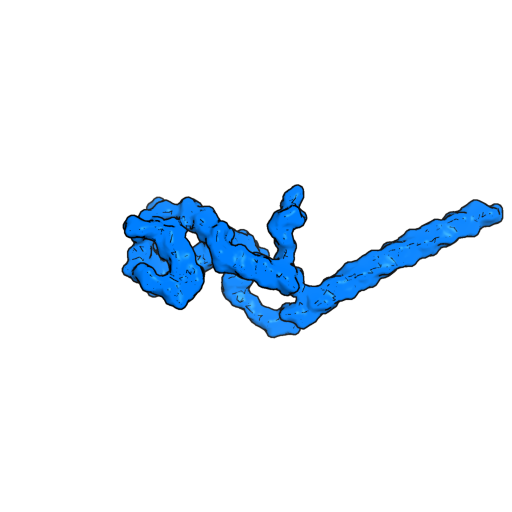A 1
ATOM 790 C C . ARG A 1 109 ? -0.930 5.204 5.458 1.00 96.06 109 ARG A C 1
ATOM 792 O O . ARG A 1 109 ? -0.393 4.665 4.495 1.00 96.06 109 ARG A O 1
ATOM 799 N N . ALA A 1 110 ? -0.322 6.108 6.226 1.00 96.62 110 ALA A N 1
ATOM 800 C CA . ALA A 1 110 ? 1.086 6.457 6.059 1.00 96.62 110 ALA A CA 1
ATOM 801 C C . ALA A 1 110 ? 1.983 5.246 6.352 1.00 96.62 110 ALA A C 1
ATOM 803 O O . ALA A 1 110 ? 2.759 4.849 5.492 1.00 96.62 110 ALA A O 1
ATOM 804 N N . ALA A 1 111 ? 1.782 4.589 7.498 1.00 97.44 111 ALA A N 1
ATOM 805 C CA . ALA A 1 111 ? 2.533 3.393 7.870 1.00 97.44 111 ALA A CA 1
ATOM 806 C C . ALA A 1 111 ? 2.371 2.251 6.853 1.00 97.44 111 ALA A C 1
ATOM 808 O O . ALA A 1 111 ? 3.335 1.556 6.546 1.00 97.44 111 ALA A O 1
ATOM 809 N N . LEU A 1 112 ? 1.170 2.073 6.293 1.00 97.25 112 LEU A N 1
ATOM 810 C CA . LEU A 1 112 ? 0.923 1.056 5.272 1.00 97.25 112 LEU A CA 1
ATOM 811 C C . LEU A 1 112 ? 1.621 1.350 3.953 1.00 97.25 112 LEU A C 1
ATOM 813 O O . LEU A 1 112 ? 2.096 0.419 3.316 1.00 97.25 112 LEU A O 1
ATOM 817 N N . ALA A 1 113 ? 1.697 2.615 3.539 1.00 95.62 113 ALA A N 1
ATOM 818 C CA . ALA A 1 113 ? 2.413 2.992 2.324 1.00 95.62 113 ALA A CA 1
ATOM 819 C C . ALA A 1 113 ? 3.904 2.615 2.394 1.00 95.62 113 ALA A C 1
ATOM 821 O O . ALA A 1 113 ? 4.492 2.273 1.370 1.00 95.62 113 ALA A O 1
ATOM 822 N N . ASP A 1 114 ? 4.460 2.607 3.606 1.00 95.50 114 ASP A N 1
ATOM 823 C CA . ASP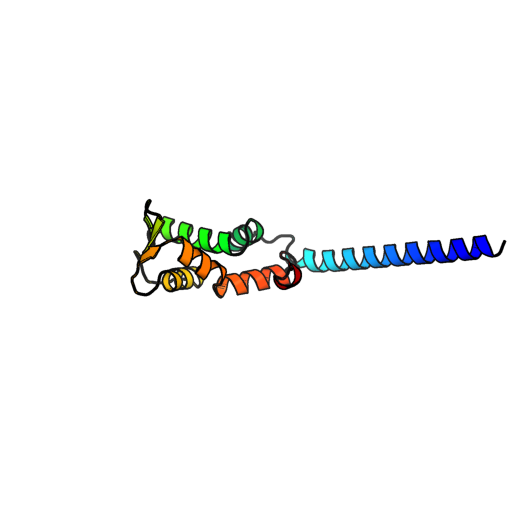 A 1 114 ? 5.836 2.219 3.908 1.00 95.50 114 ASP A CA 1
ATOM 824 C C . ASP A 1 114 ? 5.941 0.775 4.435 1.00 95.50 114 ASP A C 1
ATOM 826 O O . ASP A 1 114 ? 6.943 0.403 5.047 1.00 95.50 114 ASP A O 1
ATOM 830 N N . ALA A 1 115 ? 4.925 -0.069 4.241 1.00 96.62 115 ALA A N 1
ATOM 831 C CA . ALA A 1 115 ? 4.981 -1.460 4.679 1.00 96.62 115 ALA A CA 1
ATOM 832 C C . ALA A 1 115 ? 5.847 -2.318 3.742 1.00 96.62 115 ALA A C 1
ATOM 834 O O . ALA A 1 115 ? 5.917 -2.086 2.533 1.00 96.62 115 ALA A O 1
ATOM 835 N N . GLU A 1 116 ? 6.468 -3.362 4.296 1.00 96.75 116 GLU A N 1
ATOM 836 C CA . GLU A 1 116 ? 7.338 -4.269 3.537 1.00 96.75 116 GLU A CA 1
ATOM 837 C C . GLU A 1 116 ? 6.644 -4.913 2.322 1.00 96.75 116 GLU A C 1
ATOM 839 O O . GLU A 1 116 ? 7.220 -4.869 1.236 1.00 96.75 116 GLU A O 1
ATOM 844 N N . PRO A 1 117 ? 5.388 -5.400 2.413 1.00 96.44 117 PRO A N 1
ATOM 845 C CA . PRO A 1 117 ? 4.695 -5.939 1.242 1.00 96.44 117 PRO A CA 1
ATOM 846 C C . PRO A 1 117 ? 4.472 -4.902 0.132 1.00 96.44 117 PRO A C 1
ATOM 848 O O . PRO A 1 117 ? 4.526 -5.247 -1.048 1.00 96.44 117 PRO A O 1
ATOM 851 N N . VAL A 1 118 ? 4.271 -3.622 0.482 1.00 96.75 118 VAL A N 1
ATOM 852 C CA . VAL A 1 118 ? 4.134 -2.533 -0.503 1.00 96.75 118 VAL A CA 1
ATOM 853 C C . VAL A 1 118 ? 5.462 -2.271 -1.209 1.00 96.75 118 VAL A C 1
ATOM 855 O O . VAL A 1 118 ? 5.468 -2.101 -2.428 1.00 96.75 118 VAL A O 1
ATOM 858 N N . ARG A 1 119 ? 6.582 -2.271 -0.475 1.00 95.50 119 ARG A N 1
ATOM 859 C CA . ARG A 1 119 ? 7.922 -2.1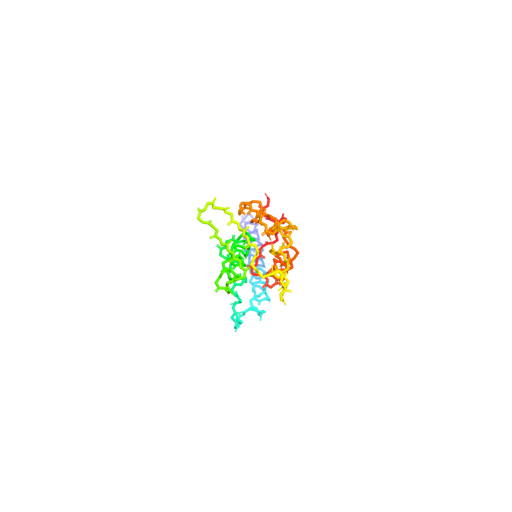51 -1.071 1.00 95.50 119 ARG A CA 1
ATOM 860 C C . ARG A 1 119 ? 8.229 -3.320 -1.996 1.00 95.50 119 ARG A C 1
ATOM 862 O O . ARG A 1 119 ? 8.536 -3.096 -3.159 1.00 95.50 119 ARG A O 1
ATOM 869 N N . ALA A 1 120 ? 8.023 -4.549 -1.529 1.00 95.88 120 ALA A N 1
ATOM 870 C CA . ALA A 1 120 ? 8.236 -5.744 -2.338 1.00 95.88 120 ALA A CA 1
ATOM 871 C C . ALA A 1 120 ? 7.354 -5.754 -3.601 1.00 95.88 120 ALA A C 1
ATOM 873 O O . ALA A 1 120 ? 7.796 -6.169 -4.672 1.00 95.88 120 ALA A O 1
ATOM 874 N N . LEU A 1 121 ? 6.108 -5.275 -3.506 1.00 95.75 121 LEU A N 1
ATOM 875 C CA . LEU A 1 121 ? 5.238 -5.080 -4.665 1.00 95.75 121 LEU A CA 1
ATOM 876 C C . LEU A 1 121 ? 5.804 -4.034 -5.634 1.00 95.75 121 LEU A C 1
ATOM 878 O O . LEU A 1 121 ? 5.824 -4.282 -6.839 1.00 95.75 121 LEU A O 1
ATOM 882 N N . ALA A 1 122 ? 6.267 -2.891 -5.126 1.00 95.06 122 ALA A N 1
ATOM 883 C CA . ALA A 1 122 ? 6.884 -1.851 -5.941 1.00 95.06 122 ALA A CA 1
ATOM 884 C C . ALA A 1 122 ? 8.117 -2.384 -6.682 1.00 95.06 122 ALA A C 1
ATOM 886 O O . ALA A 1 122 ? 8.227 -2.186 -7.889 1.00 95.06 122 ALA A O 1
ATOM 887 N N . ASP A 1 123 ? 8.988 -3.119 -5.992 1.00 95.00 123 ASP A N 1
ATOM 888 C CA . ASP A 1 123 ? 10.203 -3.697 -6.568 1.00 95.00 123 ASP A CA 1
ATOM 889 C C . ASP A 1 123 ? 9.879 -4.714 -7.665 1.00 95.00 123 ASP A C 1
ATOM 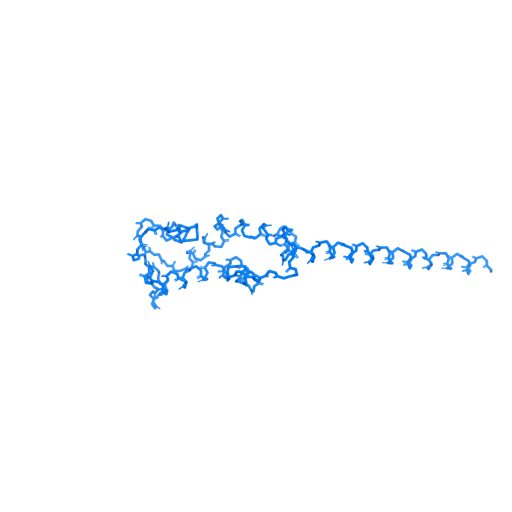891 O O . ASP A 1 123 ? 10.484 -4.683 -8.737 1.00 95.00 123 ASP A O 1
ATOM 895 N N . ARG A 1 124 ? 8.863 -5.566 -7.458 1.00 93.62 124 ARG A N 1
ATOM 896 C CA . ARG A 1 124 ? 8.376 -6.481 -8.504 1.00 93.62 124 ARG A CA 1
ATOM 897 C C . ARG A 1 124 ? 7.829 -5.734 -9.717 1.00 93.62 124 ARG A C 1
ATOM 899 O O . ARG A 1 124 ? 8.118 -6.126 -10.844 1.00 93.62 124 ARG A O 1
ATOM 906 N N . LEU A 1 125 ? 7.062 -4.663 -9.510 1.00 93.69 125 LEU A N 1
ATOM 907 C CA . LEU A 1 125 ? 6.518 -3.858 -10.608 1.00 93.69 125 LEU A CA 1
ATOM 908 C C . LEU A 1 125 ? 7.620 -3.114 -11.370 1.00 93.69 125 LEU A C 1
ATOM 910 O O . LEU A 1 125 ? 7.541 -2.998 -12.590 1.00 93.69 125 LEU A O 1
ATOM 914 N N . VAL A 1 126 ? 8.658 -2.646 -10.675 1.00 92.88 126 VAL A N 1
ATOM 915 C CA . VAL A 1 126 ? 9.854 -2.054 -11.289 1.00 92.88 126 VAL A CA 1
ATOM 916 C C . VAL A 1 126 ? 10.615 -3.097 -12.104 1.00 92.88 126 VAL A C 1
ATOM 918 O O . VAL A 1 126 ? 10.940 -2.842 -13.261 1.00 92.88 126 VAL A O 1
ATOM 921 N N . ALA A 1 127 ? 10.848 -4.285 -11.543 1.00 88.69 127 ALA A N 1
ATOM 922 C CA . ALA A 1 127 ? 11.510 -5.385 -12.243 1.00 88.69 127 ALA A CA 1
ATOM 923 C C . ALA A 1 127 ? 10.725 -5.843 -13.485 1.00 88.69 127 ALA A C 1
ATOM 925 O O . ALA A 1 127 ? 11.324 -6.209 -14.491 1.00 88.69 127 ALA A O 1
ATOM 926 N N . ALA A 1 128 ? 9.392 -5.769 -13.439 1.00 87.81 128 ALA A N 1
ATOM 927 C CA . ALA A 1 128 ? 8.511 -6.041 -14.572 1.00 87.81 128 ALA A CA 1
ATOM 928 C C . ALA A 1 128 ? 8.412 -4.878 -15.583 1.00 87.81 128 ALA A C 1
ATOM 930 O O . ALA A 1 128 ? 7.674 -4.983 -16.558 1.00 87.81 128 ALA A O 1
ATOM 931 N N . GLY A 1 129 ? 9.095 -3.751 -15.350 1.00 89.12 129 GLY A N 1
ATOM 932 C CA . GLY A 1 129 ? 9.028 -2.566 -16.212 1.00 89.12 129 GLY A CA 1
ATOM 933 C C . GLY A 1 129 ? 7.683 -1.829 -16.177 1.00 89.12 129 GLY A C 1
ATOM 934 O O . GLY A 1 129 ? 7.418 -0.992 -17.036 1.00 89.12 129 GLY A O 1
ATOM 935 N N . LEU A 1 130 ? 6.828 -2.126 -15.194 1.00 90.50 130 LEU A N 1
ATOM 936 C CA . LEU A 1 130 ? 5.500 -1.527 -15.029 1.00 90.50 130 LEU A CA 1
ATOM 937 C C . LEU A 1 130 ? 5.518 -0.271 -14.147 1.00 90.50 130 LEU A C 1
ATOM 939 O O . LEU A 1 130 ? 4.597 0.540 -14.213 1.00 90.50 130 LEU A O 1
ATOM 943 N N . ALA A 1 131 ? 6.549 -0.097 -13.318 1.00 91.00 131 ALA A N 1
ATOM 944 C CA . ALA A 1 131 ? 6.721 1.069 -12.458 1.00 91.00 131 ALA A CA 1
ATOM 945 C C . ALA A 1 131 ? 8.143 1.638 -12.549 1.00 91.00 131 ALA A C 1
ATOM 947 O O . ALA A 1 131 ? 9.104 0.931 -12.837 1.00 91.00 131 ALA A O 1
ATOM 948 N N . VAL A 1 132 ? 8.279 2.934 -12.267 1.00 88.88 132 VAL A N 1
ATOM 949 C CA . VAL A 1 132 ? 9.576 3.623 -12.216 1.00 88.88 132 VAL A CA 1
ATOM 950 C C . VAL A 1 132 ? 10.134 3.562 -10.786 1.00 88.88 132 VAL A C 1
ATOM 952 O O . VAL A 1 132 ? 9.372 3.811 -9.840 1.00 88.88 132 VAL A O 1
ATOM 955 N N . PRO A 1 133 ? 11.443 3.285 -10.595 1.00 86.25 133 PRO A N 1
ATOM 956 C CA . PRO A 1 133 ? 12.074 3.305 -9.278 1.00 86.25 133 PRO A CA 1
ATOM 957 C C . PRO A 1 133 ? 11.788 4.604 -8.521 1.00 86.25 133 PRO A C 1
ATOM 959 O O . PRO A 1 133 ? 11.802 5.691 -9.097 1.00 86.25 133 PRO A O 1
ATOM 962 N N . ALA A 1 134 ? 11.560 4.517 -7.208 1.00 79.38 134 ALA A N 1
ATOM 963 C CA . ALA A 1 134 ? 11.304 5.702 -6.384 1.00 79.38 134 ALA A CA 1
ATOM 964 C C . ALA A 1 134 ? 12.452 6.727 -6.452 1.00 79.38 134 ALA A C 1
ATOM 966 O O . ALA A 1 134 ? 12.187 7.920 -6.553 1.00 79.38 134 ALA A O 1
ATOM 967 N N . ALA A 1 135 ? 13.702 6.256 -6.496 1.00 79.56 135 ALA A N 1
ATOM 968 C CA . ALA A 1 135 ? 14.893 7.099 -6.611 1.00 79.56 135 ALA A CA 1
ATOM 969 C C . ALA A 1 135 ? 15.000 7.866 -7.942 1.00 79.56 135 ALA A C 1
ATOM 971 O O . ALA A 1 135 ? 15.728 8.844 -8.018 1.00 79.56 135 ALA A O 1
ATOM 972 N N . ALA A 1 136 ? 14.284 7.441 -8.988 1.00 76.06 136 ALA A N 1
ATOM 973 C CA . ALA A 1 136 ? 14.283 8.113 -10.288 1.00 76.06 136 ALA A CA 1
ATOM 974 C C . ALA A 1 136 ? 13.158 9.158 -10.427 1.00 76.06 136 ALA A C 1
ATOM 976 O O . ALA A 1 136 ? 13.008 9.757 -11.487 1.00 76.06 136 ALA A O 1
ATOM 977 N N . ARG A 1 137 ? 12.331 9.346 -9.385 1.00 67.06 137 ARG A N 1
ATOM 978 C CA . ARG A 1 137 ? 11.204 10.299 -9.371 1.00 67.06 137 ARG A CA 1
ATOM 979 C C . ARG A 1 137 ? 11.529 11.639 -8.695 1.00 67.06 137 ARG A C 1
ATOM 981 O O . ARG A 1 137 ? 10.640 12.484 -8.619 1.00 67.06 137 ARG A O 1
ATOM 988 N N . THR A 1 138 ? 12.749 11.803 -8.187 1.00 50.53 138 THR A N 1
ATOM 989 C CA . THR A 1 138 ? 13.290 13.056 -7.628 1.00 50.53 138 THR A CA 1
ATOM 990 C C . THR A 1 138 ? 14.017 13.846 -8.698 1.00 50.53 138 THR A C 1
ATOM 992 O O . THR A 1 138 ? 13.803 15.073 -8.755 1.00 50.53 138 THR A O 1
#

Sequence (138 aa):
MLWLSFLLVACAAAVASCARLCAAAVAAAREAGGAGAGRELSLYEAAFLSGGPRRVGDLALVTMARQRRLLLAHTGWVTVVDPEGRDEWERSVIAAIGPRGQSPVPPVRAALADAEPVRALADRLVAAGLAVPAAART

Secondary structure (DSSP, 8-state):
-HHHHHHHHHHHHHHHHHHHHHHHHHHHHHHHHTTTTTPPPPHHHHHHHHHHHHHHHHHHHHHHHHTTSEEE-TTSEEEES-----SHHHHHHHHHH-TTSEEEHHHHHHHHHT-HHHHHHHHHHHHTTSS--GGG--

pLDDT: mean 89.77, std 11.74, range [50.53, 98.44]

InterPro domains:
  IPR026467 Ser/Gly rich, Cys interspersed, C-terminal domain [TIGR04222] (9-137)

Radius of gyration: 23.7 Å; chains: 1; bounding box: 52×37×73 Å